Protein AF-A0A966TXI5-F1 (afdb_monomer_lite)

Foldseek 3Di:
DQQDVPPGGHPVPVVVVVVVVVVVVVVVVVVCLVVCVDPVSPDPPPPDDPVCVVVVVVLVVLVVVLVVVCQAQNNLVSQLVSQLCCCVVVVVDDPVVSVVCSVVVSVVVCCCCCVVVVHDGRRHDPVSVVVVVVVSVCCVVPVD

Radius of gyration: 23.18 Å; chains: 1; bounding box: 48×52×55 Å

Secondary structure (DSSP, 8-state):
--EETTTEE-TTHHHHHHHHHHHHHHHHHHHHHHTT-SGGGG--S-SS-GGGHHHHHHHHHHHHHHHHHHHHH-HHHHHHHHHHHIIIIIS---HHHHHHHHHHHHHHHHIIIIIIS--PPP--SHHHHHHHHHHHHHHHHHT-

pLDDT: mean 87.66, std 8.11, range [60.41, 97.19]

Structure (mmCIF, N/CA/C/O backbone):
data_AF-A0A966TXI5-F1
#
_entry.id   AF-A0A966TXI5-F1
#
loop_
_atom_site.group_PDB
_atom_site.id
_atom_site.type_symbol
_atom_site.label_atom_id
_atom_site.label_alt_id
_atom_site.label_comp_id
_atom_site.label_asym_id
_atom_site.label_entity_id
_atom_site.label_seq_id
_atom_site.pdbx_PDB_ins_code
_atom_site.Cartn_x
_atom_site.Cartn_y
_atom_site.Cartn_z
_atom_site.occupancy
_atom_site.B_iso_or_equiv
_atom_site.auth_seq_id
_atom_site.auth_comp_id
_atom_site.auth_asym_id
_atom_site.auth_atom_id
_atom_site.pdbx_PDB_model_num
ATOM 1 N N . MET A 1 1 ? 20.709 -33.474 4.002 1.00 60.41 1 MET A N 1
ATOM 2 C CA . MET A 1 1 ? 19.840 -32.385 3.511 1.00 60.41 1 MET A CA 1
ATOM 3 C C . MET A 1 1 ? 20.704 -31.184 3.169 1.00 60.41 1 MET A C 1
ATOM 5 O O . MET A 1 1 ? 21.292 -30.610 4.072 1.00 60.41 1 MET A O 1
ATOM 9 N N . GLY A 1 2 ? 20.865 -30.879 1.879 1.00 66.38 2 GLY A N 1
ATOM 10 C CA . GLY A 1 2 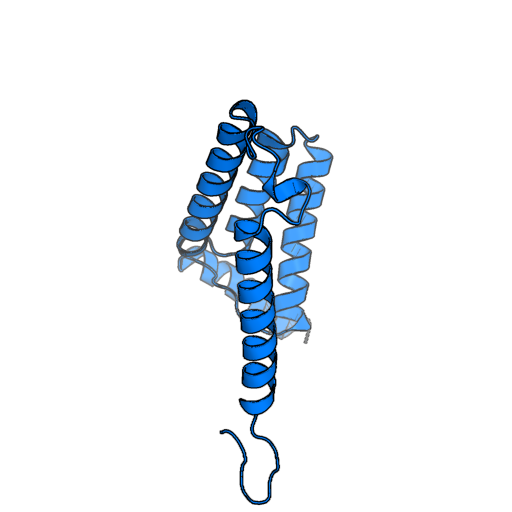? 21.540 -29.666 1.403 1.00 66.38 2 GLY A CA 1
ATOM 11 C C . GLY A 1 2 ? 23.072 -29.655 1.404 1.00 66.38 2 GLY A C 1
ATOM 12 O O . GLY A 1 2 ? 23.628 -28.646 1.013 1.00 66.38 2 GLY A O 1
ATOM 13 N N . TRP A 1 3 ? 23.783 -30.716 1.789 1.00 71.50 3 TRP A N 1
ATOM 14 C CA . TRP A 1 3 ? 25.251 -30.736 1.686 1.00 71.50 3 TRP A CA 1
ATOM 15 C C . TRP A 1 3 ? 25.691 -31.074 0.259 1.00 71.50 3 TRP A C 1
ATOM 17 O O . TRP A 1 3 ? 25.302 -32.121 -0.260 1.00 71.50 3 TRP A O 1
ATOM 27 N N . VAL A 1 4 ? 26.490 -30.207 -0.369 1.00 77.81 4 VAL A N 1
ATOM 28 C CA . VAL A 1 4 ? 27.038 -30.447 -1.710 1.00 77.81 4 VAL A CA 1
ATOM 29 C C . VAL A 1 4 ? 28.479 -30.946 -1.563 1.00 77.81 4 VAL A C 1
ATOM 31 O O . VAL A 1 4 ? 29.324 -30.203 -1.048 1.00 77.81 4 VAL A O 1
ATOM 34 N N . PRO A 1 5 ? 28.795 -32.181 -2.004 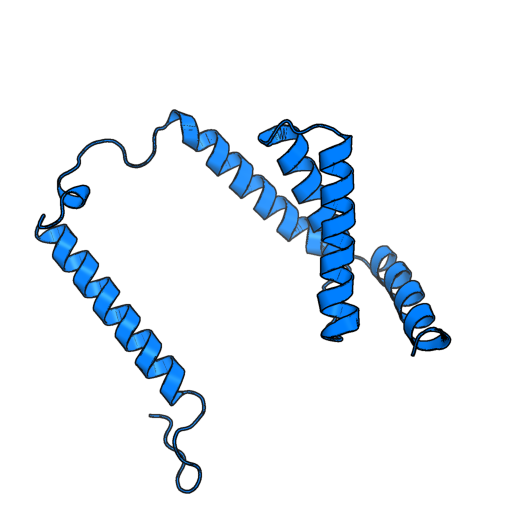1.00 75.81 5 PRO A N 1
ATOM 35 C CA . PRO A 1 5 ? 30.157 -32.704 -1.952 1.00 75.81 5 PRO A CA 1
ATOM 36 C C . PRO A 1 5 ? 31.139 -31.737 -2.631 1.00 75.81 5 PRO A C 1
ATOM 38 O O . PRO A 1 5 ? 30.926 -31.328 -3.769 1.00 75.81 5 PRO A O 1
ATOM 41 N N . GLY A 1 6 ? 32.181 -31.318 -1.910 1.00 78.56 6 GLY A N 1
ATOM 42 C CA . GLY A 1 6 ? 33.217 -30.408 -2.419 1.00 78.56 6 GLY A CA 1
ATOM 43 C C . GLY A 1 6 ? 32.869 -28.910 -2.459 1.00 78.56 6 GLY A C 1
ATOM 44 O O . GLY A 1 6 ? 33.760 -28.118 -2.742 1.00 78.56 6 GLY A O 1
ATOM 45 N N . ARG A 1 7 ? 31.629 -28.490 -2.152 1.00 74.50 7 ARG A N 1
ATOM 46 C CA . ARG A 1 7 ? 31.234 -27.060 -2.073 1.00 74.50 7 ARG A CA 1
ATOM 47 C C . ARG A 1 7 ? 30.703 -26.611 -0.705 1.00 74.50 7 ARG A C 1
ATOM 49 O O . ARG A 1 7 ? 30.485 -25.419 -0.514 1.00 74.50 7 ARG A O 1
ATOM 56 N N . GLY A 1 8 ? 30.515 -27.531 0.242 1.00 75.38 8 GLY A N 1
ATOM 57 C CA . GLY A 1 8 ? 30.018 -27.217 1.586 1.00 75.38 8 GLY A CA 1
ATOM 58 C C . GLY A 1 8 ? 28.483 -27.166 1.672 1.00 75.38 8 GLY A C 1
ATOM 59 O O . GLY A 1 8 ? 27.800 -27.795 0.853 1.00 75.38 8 GLY A O 1
ATOM 60 N N . PRO A 1 9 ? 27.910 -26.481 2.680 1.00 77.81 9 PRO A N 1
ATOM 61 C CA . PRO A 1 9 ? 26.466 -26.417 2.868 1.00 77.81 9 PRO A CA 1
ATOM 62 C C . PRO A 1 9 ? 25.818 -25.650 1.711 1.00 77.81 9 PRO A C 1
ATOM 64 O O . PRO A 1 9 ? 26.118 -24.489 1.453 1.00 77.81 9 PRO A O 1
ATOM 67 N N . GLY A 1 10 ? 24.913 -26.311 1.004 1.00 78.81 10 GLY A N 1
ATOM 68 C CA . GLY A 1 10 ? 24.074 -25.712 -0.021 1.00 78.81 10 GLY A CA 1
ATOM 69 C C . GLY A 1 10 ? 23.138 -24.660 0.570 1.00 78.81 10 GLY A C 1
ATOM 70 O O . GLY A 1 10 ? 22.819 -24.676 1.761 1.00 78.81 10 GLY A O 1
ATOM 71 N N . SER A 1 11 ? 22.660 -23.760 -0.288 1.00 77.75 11 SER A N 1
ATOM 72 C CA . SER A 1 11 ? 21.853 -22.590 0.089 1.00 77.75 11 SER A CA 1
ATOM 73 C C . SER A 1 11 ? 20.614 -22.912 0.936 1.00 77.75 11 SER A C 1
ATOM 75 O O . SER A 1 11 ? 20.167 -22.063 1.699 1.00 77.75 11 SER A O 1
ATOM 77 N N . GLY A 1 12 ? 20.077 -24.135 0.850 1.00 81.31 12 GLY A N 1
ATOM 78 C CA . GLY A 1 12 ? 18.909 -24.585 1.617 1.00 81.31 12 GLY A CA 1
ATOM 79 C C . GLY A 1 12 ? 19.190 -25.067 3.047 1.00 81.31 12 GLY A C 1
ATOM 80 O O . GLY A 1 12 ? 18.247 -25.210 3.820 1.00 81.31 12 GLY A O 1
ATOM 81 N N . VAL A 1 13 ? 20.451 -25.301 3.433 1.00 87.31 13 VAL A N 1
ATOM 82 C CA . VAL A 1 13 ? 20.788 -25.793 4.785 1.00 87.31 13 VAL A CA 1
ATOM 83 C C . VAL A 1 13 ? 20.452 -24.743 5.842 1.00 87.31 13 VAL A C 1
ATOM 85 O O . VAL A 1 13 ? 19.821 -25.054 6.849 1.00 87.31 13 VAL A O 1
ATOM 88 N N . TRP A 1 14 ? 20.838 -23.491 5.601 1.00 83.19 14 TRP A N 1
ATOM 89 C CA . TRP A 1 14 ? 20.652 -22.410 6.566 1.00 83.19 14 TRP A CA 1
ATOM 90 C C . TRP A 1 14 ? 19.169 -22.055 6.799 1.00 83.19 14 TRP A C 1
ATOM 92 O O . TRP A 1 14 ? 18.738 -22.062 7.954 1.00 83.19 14 TRP A O 1
ATOM 102 N N . PRO A 1 15 ? 18.335 -21.859 5.754 1.00 89.12 15 PRO A N 1
ATOM 103 C CA . PRO A 1 15 ? 16.898 -21.636 5.931 1.00 89.12 15 PRO A CA 1
ATOM 104 C C . PRO A 1 15 ? 16.173 -22.805 6.610 1.00 89.12 15 PRO A C 1
ATOM 106 O O . PRO A 1 15 ? 15.249 -22.584 7.392 1.00 89.12 15 PRO A O 1
ATOM 109 N N . PHE A 1 16 ? 16.589 -24.049 6.349 1.00 88.69 16 PHE A N 1
ATOM 110 C CA . PHE A 1 16 ? 15.987 -25.228 6.973 1.00 88.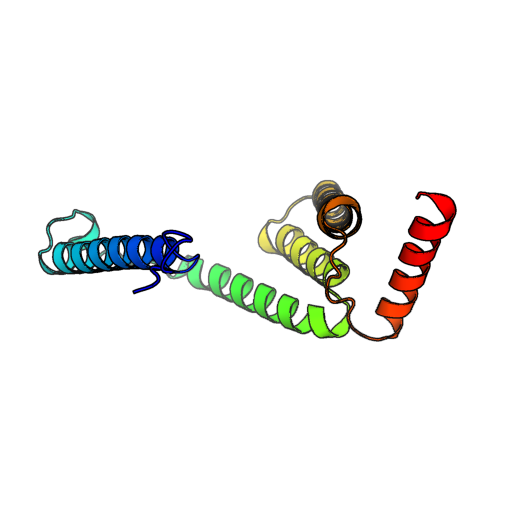69 16 PHE A CA 1
ATOM 111 C C . PHE A 1 16 ? 16.181 -25.240 8.494 1.00 88.69 16 PHE A C 1
ATOM 113 O O . PHE A 1 16 ? 15.214 -25.367 9.238 1.00 88.69 16 PHE A O 1
ATOM 120 N N . TRP A 1 17 ? 17.411 -25.059 8.979 1.00 90.44 17 TRP A N 1
ATOM 121 C CA . TRP A 1 17 ? 17.664 -25.072 10.424 1.00 90.44 17 TRP A CA 1
ATOM 122 C C . TRP A 1 17 ? 17.045 -23.868 11.138 1.00 90.44 17 TRP A C 1
ATOM 124 O O . TRP A 1 17 ? 16.533 -24.017 12.247 1.00 90.44 17 TRP A O 1
ATOM 134 N N . LEU A 1 18 ? 17.026 -22.699 10.489 1.00 91.94 18 LEU A N 1
ATOM 135 C CA . LEU A 1 18 ? 16.343 -21.516 11.017 1.00 91.94 18 LEU A CA 1
ATOM 136 C C . LEU A 1 18 ? 14.834 -21.744 11.148 1.00 91.94 18 LEU A C 1
ATOM 138 O O . LEU A 1 18 ? 14.273 -21.536 12.224 1.00 91.94 18 LEU A O 1
ATOM 142 N N . SER A 1 19 ? 14.179 -22.215 10.084 1.00 93.56 19 SER A N 1
ATOM 143 C CA . SER A 1 19 ? 12.741 -22.517 10.122 1.00 93.56 19 SER A CA 1
ATOM 144 C C . SER A 1 19 ? 12.407 -23.617 11.130 1.00 93.56 19 SER A C 1
ATOM 146 O O . SER A 1 19 ? 11.406 -23.503 11.834 1.00 93.56 19 SER A O 1
ATOM 148 N N . LEU A 1 20 ? 13.264 -24.630 11.284 1.00 95.25 20 LEU A N 1
ATOM 149 C CA . LEU A 1 20 ? 13.102 -25.657 12.310 1.00 95.25 20 LEU A CA 1
ATOM 150 C C . LEU A 1 20 ? 13.182 -25.070 13.729 1.00 95.25 20 LEU A C 1
ATOM 152 O O . LEU A 1 20 ? 12.344 -25.387 14.571 1.00 95.25 20 LEU A O 1
ATOM 156 N N . GLY A 1 21 ? 14.143 -24.180 13.995 1.00 95.38 21 GLY A N 1
ATOM 157 C CA . GLY A 1 21 ? 14.248 -23.476 15.277 1.00 95.38 21 GLY A CA 1
ATOM 158 C C . GLY A 1 21 ? 13.016 -22.614 15.579 1.00 95.38 21 GLY A C 1
ATOM 159 O O . GLY A 1 21 ? 12.482 -22.643 16.691 1.00 95.38 21 GLY A O 1
ATOM 160 N N . MET A 1 22 ? 12.505 -21.900 14.574 1.00 96.19 22 MET A N 1
ATOM 161 C CA . MET A 1 22 ? 11.255 -21.145 14.698 1.00 96.19 22 MET A CA 1
ATOM 162 C C . MET A 1 22 ? 10.062 -22.071 14.970 1.00 96.19 22 MET A C 1
ATOM 164 O O . MET A 1 22 ? 9.293 -21.817 15.890 1.00 96.19 22 MET A O 1
ATOM 168 N N . ALA A 1 23 ? 9.945 -23.192 14.254 1.00 96.19 23 ALA A N 1
ATOM 169 C CA . ALA A 1 23 ? 8.869 -24.158 14.464 1.00 96.19 23 ALA A CA 1
ATOM 170 C C . ALA A 1 23 ? 8.883 -24.731 15.890 1.00 96.19 23 ALA A C 1
ATOM 172 O O . ALA A 1 23 ? 7.842 -24.793 16.546 1.00 96.19 23 ALA A O 1
ATOM 173 N N . LEU A 1 24 ? 10.063 -25.087 16.409 1.00 97.19 24 LEU A N 1
ATOM 174 C CA . LEU A 1 24 ? 10.212 -25.586 17.777 1.00 97.19 24 LEU A CA 1
ATOM 175 C C . LEU A 1 24 ? 9.808 -24.540 18.824 1.00 97.19 24 LEU A C 1
ATOM 177 O O . LEU A 1 24 ? 9.098 -24.866 19.776 1.00 97.19 24 LEU A O 1
ATOM 181 N N . THR A 1 25 ? 10.206 -23.278 18.649 1.00 94.25 25 THR A N 1
ATOM 182 C CA . THR A 1 25 ? 9.829 -22.199 19.582 1.00 94.25 25 THR A CA 1
ATOM 183 C C . THR A 1 25 ? 8.337 -21.858 19.509 1.00 94.25 25 THR A C 1
ATOM 185 O O . THR A 1 25 ? 7.715 -21.600 20.545 1.00 94.25 25 THR A O 1
ATOM 188 N N . SER A 1 26 ? 7.718 -21.937 18.327 1.00 93.31 26 SER A N 1
ATOM 189 C CA . SER A 1 26 ? 6.264 -21.818 18.171 1.00 93.31 26 SER A CA 1
ATOM 190 C C . SER A 1 26 ? 5.519 -22.946 18.888 1.00 93.31 26 SER A C 1
ATOM 192 O O . SER A 1 26 ? 4.615 -22.669 19.677 1.00 93.31 26 SER A O 1
ATOM 194 N N . VAL A 1 27 ? 5.930 -24.207 18.700 1.00 95.50 27 VAL A N 1
ATOM 195 C CA . VAL A 1 27 ? 5.342 -25.359 19.411 1.00 95.50 27 VAL A CA 1
ATOM 196 C C . VAL A 1 27 ? 5.491 -25.193 20.922 1.00 95.50 27 VAL A C 1
ATOM 198 O O . VAL A 1 27 ? 4.529 -25.384 21.665 1.00 95.50 27 VAL A O 1
ATOM 201 N N . TRP A 1 28 ? 6.666 -24.768 21.389 1.00 93.50 28 TRP A N 1
ATOM 202 C CA . TRP A 1 28 ? 6.897 -24.509 22.808 1.00 93.50 28 TRP A CA 1
ATOM 203 C C . TRP A 1 28 ? 5.960 -23.434 23.370 1.00 93.50 28 TRP A C 1
ATOM 205 O O . TRP A 1 28 ? 5.420 -23.590 24.466 1.00 93.50 28 TRP A O 1
ATOM 215 N N . THR A 1 29 ? 5.707 -22.370 22.607 1.00 90.25 29 THR A N 1
ATOM 216 C CA . THR A 1 29 ? 4.774 -21.301 22.988 1.00 90.25 29 THR A CA 1
ATOM 217 C C . THR A 1 29 ? 3.342 -21.824 23.122 1.00 90.25 29 THR A C 1
ATOM 219 O O . THR A 1 29 ? 2.667 -21.515 24.105 1.00 90.25 29 THR A O 1
ATOM 222 N N . VAL A 1 30 ? 2.902 -22.685 22.201 1.00 90.00 30 VAL A N 1
ATOM 223 C CA . VAL A 1 30 ? 1.582 -23.337 22.264 1.00 90.00 30 VAL A CA 1
ATOM 224 C C . VAL A 1 30 ? 1.470 -24.242 23.493 1.00 90.00 30 VAL A C 1
ATOM 226 O O . VAL A 1 30 ? 0.495 -24.160 24.239 1.00 90.00 30 VAL A O 1
ATOM 229 N N . VAL A 1 31 ? 2.491 -25.058 23.775 1.00 91.19 31 VAL A N 1
ATOM 230 C CA . VAL A 1 31 ? 2.533 -25.893 24.989 1.00 91.19 31 VAL A CA 1
ATOM 231 C C . VAL A 1 31 ? 2.462 -25.024 26.250 1.00 91.19 31 VAL A C 1
ATOM 233 O O . VAL A 1 31 ? 1.746 -25.347 27.198 1.00 91.19 31 VAL A O 1
ATOM 236 N N . ARG A 1 32 ? 3.174 -23.893 26.264 1.00 88.69 32 ARG A N 1
ATOM 237 C CA . ARG A 1 32 ? 3.193 -22.940 27.380 1.00 88.69 32 ARG A CA 1
ATOM 238 C C . ARG A 1 32 ? 1.813 -22.321 27.646 1.00 88.69 32 ARG A C 1
ATOM 240 O O . ARG A 1 32 ? 1.456 -22.138 28.818 1.00 88.69 32 ARG A O 1
ATOM 247 N N . TRP A 1 33 ? 1.059 -22.052 26.577 1.00 86.38 33 TRP A N 1
ATOM 248 C CA . TRP A 1 33 ? -0.327 -21.580 26.605 1.00 86.38 33 TRP A CA 1
ATOM 249 C C . TRP A 1 33 ? -1.280 -22.647 27.161 1.00 86.38 33 TRP A C 1
ATOM 251 O O . TRP A 1 33 ? -1.954 -22.405 28.156 1.00 86.38 33 TRP A O 1
ATOM 261 N N . PHE A 1 34 ? -1.250 -23.884 26.654 1.00 86.81 34 PHE A N 1
ATOM 262 C CA . PHE A 1 34 ? -2.084 -24.961 27.218 1.00 86.81 34 PHE A CA 1
ATOM 263 C C . PHE A 1 34 ? -1.807 -25.220 28.705 1.00 86.81 34 PHE A C 1
ATOM 265 O O . PHE A 1 34 ? -2.718 -25.528 29.472 1.00 86.81 34 PHE A O 1
ATOM 272 N N . ARG A 1 35 ? -0.555 -25.048 29.145 1.00 88.00 35 ARG A N 1
ATOM 273 C CA . ARG A 1 35 ? -0.161 -25.201 30.554 1.00 88.00 35 ARG A CA 1
ATOM 274 C C . ARG A 1 35 ? -0.507 -23.991 31.435 1.00 88.00 35 ARG A C 1
ATOM 276 O O . ARG A 1 35 ? -0.162 -24.009 32.615 1.00 88.00 35 ARG A O 1
ATOM 283 N N . LYS A 1 36 ? -1.139 -22.936 30.899 1.00 80.75 36 LYS A N 1
ATOM 284 C CA . LYS A 1 36 ? -1.501 -21.695 31.616 1.00 80.75 36 LYS A CA 1
ATOM 285 C C . LYS A 1 36 ? -0.350 -21.114 32.447 1.00 80.75 36 LYS A C 1
ATOM 287 O O . LYS A 1 36 ? -0.544 -20.649 33.571 1.00 80.75 36 LYS A O 1
ATOM 292 N N . THR A 1 37 ? 0.877 -21.184 31.930 1.00 76.81 37 THR A N 1
ATOM 293 C CA . THR A 1 37 ? 2.081 -20.760 32.679 1.00 76.81 37 THR A CA 1
ATOM 294 C C . THR A 1 37 ? 2.422 -19.279 32.495 1.00 76.81 37 THR A C 1
ATOM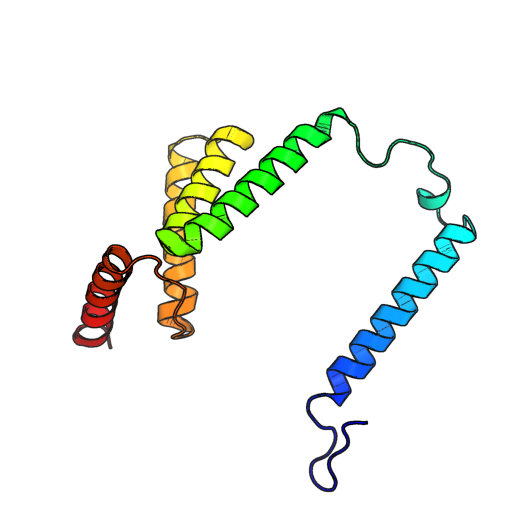 296 O O . THR A 1 37 ? 3.224 -18.745 33.255 1.00 76.81 37 THR A O 1
ATOM 299 N N . THR A 1 38 ? 1.820 -18.609 31.512 1.00 76.31 38 THR A N 1
ATOM 300 C CA . THR A 1 38 ? 2.000 -17.171 31.241 1.00 76.31 38 THR A CA 1
ATOM 301 C C . THR A 1 38 ? 0.778 -16.387 31.727 1.00 76.31 38 THR A C 1
ATOM 303 O O . THR A 1 38 ? -0.336 -16.902 31.635 1.00 76.31 38 THR A O 1
ATOM 306 N N . SER A 1 39 ? 0.967 -15.149 32.202 1.00 72.75 39 SER A N 1
ATOM 307 C CA . SER A 1 39 ? -0.118 -14.222 32.582 1.00 72.75 39 SER A CA 1
ATOM 308 C C . SER A 1 39 ? -1.154 -14.063 31.467 1.00 72.75 39 SER A C 1
ATOM 310 O O . SER A 1 39 ? -2.341 -14.249 31.712 1.00 72.75 39 SER A O 1
ATOM 312 N N . GLU A 1 40 ? -0.690 -13.866 30.230 1.00 74.25 40 GLU A N 1
ATOM 313 C CA . GLU A 1 40 ? -1.537 -13.723 29.034 1.00 74.25 40 GLU A CA 1
ATOM 314 C C . GLU A 1 40 ? -2.415 -14.949 28.762 1.00 74.25 40 GLU A C 1
ATOM 316 O O . GLU A 1 40 ? -3.509 -14.840 28.230 1.00 74.25 40 GLU A O 1
ATOM 321 N N . SER A 1 41 ? -1.964 -16.140 29.162 1.00 65.31 41 SER A N 1
ATOM 322 C CA . SER A 1 41 ? -2.715 -17.385 28.971 1.00 65.31 41 SER A CA 1
ATOM 323 C C . SER A 1 41 ? -3.832 -17.587 30.002 1.00 65.31 41 SER A C 1
ATOM 325 O O . SER A 1 41 ? -4.646 -18.497 29.845 1.00 65.31 41 SER A O 1
ATOM 327 N N . ARG A 1 42 ? -3.832 -16.800 31.082 1.00 75.62 42 ARG A N 1
ATOM 328 C CA . ARG A 1 42 ? -4.861 -16.808 32.132 1.00 75.62 42 ARG A CA 1
ATOM 329 C C . ARG A 1 42 ? -5.825 -15.635 31.999 1.00 75.62 42 ARG A C 1
ATOM 331 O O . ARG A 1 42 ? -6.760 -15.546 32.785 1.00 75.62 42 ARG A O 1
ATOM 338 N N . ASN A 1 43 ? -5.558 -14.731 31.064 1.00 76.50 43 ASN A N 1
ATOM 339 C CA . ASN A 1 43 ? -6.371 -13.557 30.864 1.00 76.50 43 ASN A CA 1
ATOM 340 C C . ASN A 1 43 ? -7.596 -13.916 30.011 1.00 76.50 43 ASN A C 1
ATOM 342 O O . ASN A 1 43 ? -7.452 -14.402 28.891 1.00 76.50 43 ASN A O 1
ATOM 346 N N . GLU A 1 44 ? -8.790 -13.700 30.560 1.00 74.25 44 GLU A N 1
ATOM 347 C CA . GLU A 1 44 ? -10.071 -13.929 29.877 1.00 74.25 44 GLU A CA 1
ATOM 348 C C . GLU A 1 44 ? -10.677 -12.630 29.327 1.00 74.25 44 GLU A C 1
ATOM 350 O O . GLU A 1 44 ? -11.767 -12.649 28.756 1.00 74.25 44 GLU A O 1
ATOM 355 N N . THR A 1 45 ? -9.986 -11.489 29.466 1.00 77.25 45 THR A N 1
ATOM 356 C CA . THR A 1 45 ? -10.432 -10.256 28.813 1.00 77.25 45 THR A CA 1
ATOM 357 C C . THR A 1 45 ? -10.419 -10.437 27.295 1.00 77.25 45 THR A C 1
ATOM 359 O O . THR A 1 45 ? -9.468 -11.034 26.774 1.00 77.25 45 THR A O 1
ATOM 362 N N . PRO A 1 46 ? -11.411 -9.897 26.566 1.00 72.12 46 PRO A N 1
ATOM 363 C CA . PRO A 1 46 ? -11.403 -9.906 25.109 1.00 72.12 46 PRO A CA 1
ATOM 364 C C . PRO A 1 46 ? -10.066 -9.384 24.569 1.00 72.12 46 PRO A C 1
ATOM 366 O O . PRO A 1 46 ? -9.666 -8.263 24.870 1.00 72.12 46 PRO A O 1
ATOM 369 N N . TYR A 1 47 ? -9.358 -10.213 23.794 1.00 70.56 47 TYR A N 1
ATOM 370 C CA . TYR A 1 47 ? -8.065 -9.838 23.206 1.00 70.56 47 TYR A CA 1
ATOM 371 C C . TYR A 1 47 ? -8.206 -8.670 22.223 1.00 70.56 47 TYR A C 1
ATOM 373 O O . TYR A 1 47 ? -7.326 -7.820 22.121 1.00 70.56 47 TYR A O 1
ATOM 381 N N . ILE A 1 48 ? -9.330 -8.633 21.506 1.00 69.62 48 ILE A N 1
ATOM 382 C CA . ILE A 1 48 ? -9.700 -7.531 20.627 1.00 69.62 48 ILE A CA 1
ATOM 383 C C . ILE A 1 48 ? -10.914 -6.859 21.244 1.00 69.62 48 ILE A C 1
ATOM 385 O O . ILE A 1 48 ? -11.966 -7.487 21.379 1.00 69.62 48 ILE A O 1
ATOM 389 N N . ASP A 1 49 ? -10.752 -5.588 21.593 1.00 78.06 49 ASP A N 1
ATOM 390 C CA . ASP A 1 49 ? -11.874 -4.734 21.948 1.00 78.06 49 ASP A CA 1
ATOM 391 C C . ASP A 1 49 ? -12.786 -4.601 20.711 1.00 78.06 49 ASP A C 1
ATOM 393 O O . ASP A 1 49 ? -12.302 -4.187 19.645 1.00 78.06 49 ASP A O 1
ATOM 397 N N . PRO A 1 50 ? -14.068 -5.010 20.778 1.00 75.25 50 PRO A N 1
ATOM 398 C CA . PRO A 1 50 ? -14.973 -4.962 19.631 1.00 75.25 50 PRO A CA 1
ATOM 399 C C . PRO A 1 50 ? -15.086 -3.565 19.006 1.00 75.25 50 PRO A C 1
ATOM 401 O O . PRO A 1 50 ? -15.319 -3.464 17.799 1.00 75.25 50 PRO A O 1
ATOM 404 N N . ASP A 1 51 ? -14.812 -2.507 19.771 1.00 80.50 51 ASP A N 1
ATOM 405 C CA . ASP A 1 51 ? -14.796 -1.120 19.298 1.00 80.50 51 ASP A CA 1
ATOM 406 C C . ASP A 1 51 ? -13.707 -0.846 18.238 1.00 80.50 51 ASP A C 1
ATOM 408 O O . ASP A 1 51 ? -13.811 0.098 17.449 1.00 80.50 51 ASP A O 1
ATOM 412 N N . HIS A 1 52 ? -12.670 -1.687 18.156 1.00 81.12 52 HIS A N 1
ATOM 413 C CA . HIS A 1 52 ? -11.566 -1.551 17.198 1.00 81.12 52 HIS A CA 1
ATOM 414 C C . HIS A 1 52 ? -11.683 -2.461 15.966 1.00 81.12 52 HIS A C 1
ATOM 416 O O . HIS A 1 52 ? -10.958 -2.261 14.986 1.00 81.12 52 HIS A O 1
ATOM 422 N N . LEU A 1 53 ? -12.616 -3.419 15.956 1.00 86.06 53 LEU A N 1
ATOM 423 C CA . LEU A 1 53 ? -12.864 -4.287 14.796 1.00 86.06 53 LEU A CA 1
ATOM 424 C C . LEU A 1 53 ? -13.184 -3.519 13.499 1.00 86.06 53 LEU A C 1
ATOM 426 O O . LEU A 1 53 ? -12.666 -3.914 12.450 1.00 86.06 53 LEU A O 1
ATOM 430 N N . PRO A 1 54 ? -13.956 -2.410 13.517 1.00 88.56 54 PRO A N 1
ATOM 431 C CA . PRO A 1 54 ? -14.223 -1.640 12.305 1.00 88.56 54 PRO A CA 1
ATOM 432 C C . PRO A 1 54 ? -12.949 -1.059 11.688 1.00 88.56 54 PRO A C 1
ATOM 434 O O . PRO A 1 54 ? -12.799 -1.063 10.469 1.00 88.56 54 PRO A O 1
ATOM 437 N N . LEU A 1 55 ? -12.004 -0.604 12.519 1.00 89.75 55 LEU A N 1
ATOM 438 C CA . LEU A 1 55 ? -10.732 -0.059 12.047 1.00 89.75 55 LEU A CA 1
ATOM 439 C C . LEU A 1 55 ? -9.911 -1.138 11.332 1.00 89.75 55 LEU A C 1
ATOM 441 O O . LEU A 1 55 ? -9.397 -0.902 10.241 1.00 89.75 55 LEU A O 1
ATOM 445 N N . VAL A 1 56 ? -9.843 -2.337 11.915 1.00 90.12 56 VAL A N 1
ATOM 446 C CA . VAL A 1 56 ? -9.153 -3.486 11.311 1.00 90.12 56 VAL A CA 1
ATOM 447 C C . VAL A 1 56 ? -9.799 -3.871 9.979 1.00 90.12 56 VAL A C 1
ATOM 449 O O . VAL A 1 56 ? -9.093 -4.068 8.990 1.00 90.12 56 VAL A O 1
ATOM 452 N N . ALA A 1 57 ? -11.133 -3.924 9.926 1.00 92.00 57 ALA A N 1
ATOM 453 C CA . ALA A 1 57 ? -11.869 -4.251 8.709 1.00 92.00 57 ALA A CA 1
ATOM 454 C C . ALA A 1 57 ? -11.630 -3.220 7.594 1.00 92.00 57 ALA A C 1
ATOM 456 O O . ALA A 1 57 ? -11.346 -3.600 6.458 1.00 92.00 57 ALA A O 1
ATOM 457 N N . VAL A 1 58 ? -11.677 -1.922 7.909 1.00 93.81 58 VAL A N 1
ATOM 458 C CA . VAL A 1 58 ? -11.407 -0.852 6.934 1.00 93.81 58 VAL A CA 1
ATOM 459 C C . VAL A 1 58 ? -9.974 -0.938 6.411 1.00 93.81 58 VAL A C 1
ATOM 461 O O . VAL A 1 58 ? -9.764 -0.829 5.203 1.00 93.81 58 VAL A O 1
ATOM 464 N N . SER A 1 59 ? -8.993 -1.185 7.279 1.00 93.31 59 SER A N 1
ATOM 465 C CA . SER A 1 59 ? -7.596 -1.361 6.868 1.00 93.31 59 SER A CA 1
ATOM 466 C C . SER A 1 59 ? -7.414 -2.571 5.951 1.00 93.31 59 SER A C 1
ATOM 468 O O . SER A 1 59 ? -6.742 -2.469 4.924 1.00 93.31 59 SER A O 1
ATOM 470 N N . PHE A 1 60 ? -8.051 -3.699 6.274 1.00 94.69 60 PHE A N 1
ATOM 471 C CA . PHE A 1 60 ? -8.018 -4.904 5.445 1.00 94.69 60 PHE A CA 1
ATOM 472 C C . PHE A 1 60 ? -8.639 -4.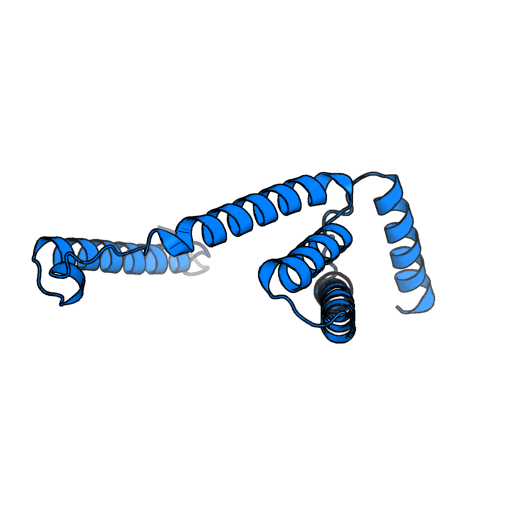669 4.062 1.00 94.69 60 PHE A C 1
ATOM 474 O O . PHE A 1 60 ? -8.047 -5.028 3.041 1.00 94.69 60 PHE A O 1
ATOM 481 N N . ILE A 1 61 ? -9.803 -4.017 4.014 1.00 96.06 61 ILE A N 1
ATOM 482 C CA . ILE A 1 61 ? -10.475 -3.667 2.759 1.00 96.06 61 ILE A CA 1
ATOM 483 C C . ILE A 1 61 ? -9.608 -2.698 1.952 1.00 96.06 61 ILE A C 1
ATOM 485 O O . ILE A 1 61 ? -9.396 -2.923 0.765 1.00 96.06 61 ILE A O 1
ATOM 489 N N . GLY A 1 62 ? -9.050 -1.662 2.585 1.00 95.62 62 GLY A N 1
ATOM 490 C CA . GLY A 1 62 ? -8.181 -0.687 1.925 1.00 95.62 62 GLY A CA 1
ATOM 491 C C . GLY A 1 62 ? -6.945 -1.329 1.294 1.00 95.62 62 GLY A C 1
ATOM 492 O O . GLY A 1 62 ? -6.621 -1.038 0.144 1.00 95.62 62 GLY A O 1
ATOM 493 N N . LEU A 1 63 ? -6.292 -2.251 2.008 1.00 95.56 63 LEU A N 1
ATOM 494 C CA . LEU A 1 63 ? -5.162 -3.019 1.479 1.00 95.56 63 LEU A CA 1
ATOM 495 C C . LEU A 1 63 ? -5.586 -3.939 0.330 1.00 95.56 63 LEU A C 1
ATOM 497 O O . LEU A 1 63 ? -4.900 -4.010 -0.686 1.00 95.56 63 LEU A O 1
ATOM 501 N N . THR A 1 64 ? -6.730 -4.611 0.456 1.00 96.94 64 THR A N 1
ATOM 502 C CA . THR A 1 64 ? -7.263 -5.479 -0.605 1.00 96.94 64 THR A CA 1
ATOM 503 C C . THR A 1 64 ? -7.542 -4.678 -1.876 1.00 96.94 64 THR A C 1
ATOM 505 O O . THR A 1 64 ? -7.128 -5.072 -2.965 1.00 96.94 64 THR A O 1
ATOM 508 N N . VAL A 1 65 ? -8.181 -3.513 -1.738 1.00 96.88 65 VAL A N 1
ATOM 509 C CA . VAL A 1 65 ? -8.434 -2.588 -2.848 1.00 96.88 65 VAL A CA 1
ATOM 510 C C . VAL A 1 65 ? -7.122 -2.123 -3.467 1.00 96.88 65 VAL A C 1
ATOM 512 O O . VAL A 1 65 ? -7.010 -2.148 -4.687 1.00 96.88 65 VAL A O 1
ATOM 515 N N . MET A 1 66 ? -6.117 -1.760 -2.661 1.00 95.88 66 MET A N 1
ATOM 516 C CA . MET A 1 66 ? -4.794 -1.379 -3.161 1.00 95.88 66 MET A CA 1
ATOM 517 C C . MET A 1 66 ? -4.180 -2.486 -4.021 1.00 95.88 66 MET A C 1
ATOM 519 O O . MET A 1 66 ? -3.729 -2.199 -5.124 1.00 95.88 66 MET A O 1
ATOM 523 N N . VAL A 1 67 ? -4.178 -3.737 -3.548 1.00 95.31 67 VAL A N 1
ATOM 524 C CA . VAL A 1 67 ? -3.610 -4.878 -4.289 1.00 95.31 67 VAL A CA 1
ATOM 525 C C . VAL A 1 67 ? -4.296 -5.054 -5.641 1.00 95.31 67 VAL A C 1
ATOM 527 O O . VAL A 1 67 ? -3.619 -5.231 -6.649 1.00 95.31 67 VAL A O 1
ATOM 530 N N . VAL A 1 68 ? -5.625 -4.947 -5.680 1.00 95.81 68 VAL A N 1
ATOM 531 C CA . VAL A 1 68 ? -6.385 -4.983 -6.935 1.00 95.81 68 VAL A CA 1
ATOM 532 C C . VAL A 1 68 ? -6.000 -3.804 -7.833 1.00 95.81 68 VAL A C 1
ATOM 534 O O . VAL A 1 68 ? -5.769 -3.987 -9.025 1.00 95.81 68 VAL A O 1
ATOM 537 N N . LEU A 1 69 ? -5.867 -2.603 -7.266 1.00 95.00 69 LEU A N 1
ATOM 538 C CA . LEU A 1 69 ? -5.504 -1.387 -7.994 1.00 95.00 69 LEU A CA 1
ATOM 539 C C . LEU A 1 69 ? -4.121 -1.478 -8.651 1.00 95.00 69 LEU A C 1
ATOM 541 O O . LEU A 1 69 ? -3.956 -0.968 -9.759 1.00 95.00 69 LEU A O 1
ATOM 545 N N . VAL A 1 70 ? -3.160 -2.172 -8.030 1.00 94.94 70 VAL A N 1
ATOM 546 C CA . VAL A 1 70 ? -1.810 -2.371 -8.592 1.00 94.94 70 VAL A CA 1
ATOM 547 C C . VAL A 1 70 ? -1.880 -2.992 -9.986 1.00 94.94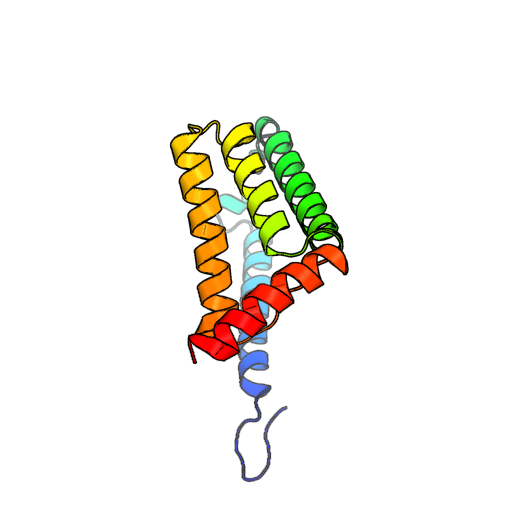 70 VAL A C 1
ATOM 549 O O . VAL A 1 70 ? -1.129 -2.581 -10.870 1.00 94.94 70 VAL A O 1
ATOM 552 N N . SER A 1 71 ? -2.809 -3.923 -10.214 1.00 91.19 71 SER A N 1
ATOM 553 C CA . SER A 1 71 ? -3.009 -4.550 -11.524 1.00 91.19 71 SER A CA 1
ATOM 554 C C . SER A 1 71 ? -3.529 -3.581 -12.591 1.00 91.19 71 SER A C 1
ATOM 556 O O . SER A 1 71 ? -3.306 -3.817 -13.774 1.00 91.19 71 SER A O 1
ATOM 558 N N . PHE A 1 72 ? -4.192 -2.488 -12.199 1.00 92.12 72 PHE A N 1
ATOM 559 C CA . PHE A 1 72 ? -4.797 -1.530 -13.127 1.00 92.12 72 PHE A CA 1
ATOM 560 C C . PHE A 1 72 ? -3.952 -0.272 -13.339 1.00 92.12 72 PHE A C 1
ATOM 562 O O . PHE A 1 72 ? -3.708 0.120 -14.474 1.00 92.12 72 PHE A O 1
ATOM 569 N N . VAL A 1 73 ? -3.505 0.375 -12.263 1.00 92.31 73 VAL A N 1
ATOM 570 C CA . VAL A 1 73 ? -2.828 1.688 -12.323 1.00 92.31 73 VAL A CA 1
ATOM 571 C C . VAL A 1 73 ? -1.345 1.621 -11.957 1.00 92.31 73 VAL A C 1
ATOM 573 O O . VAL A 1 73 ? -0.652 2.634 -11.963 1.00 92.31 73 VAL A O 1
ATOM 576 N N . GLY A 1 74 ? -0.851 0.432 -11.612 1.00 92.75 74 GLY A N 1
ATOM 577 C CA . GLY A 1 74 ? 0.531 0.223 -11.212 1.00 92.75 74 GLY A CA 1
ATOM 578 C C . GLY A 1 74 ? 0.793 0.527 -9.742 1.00 92.75 74 GLY A C 1
ATOM 579 O O . GLY A 1 74 ? -0.025 1.093 -9.010 1.00 92.75 74 GLY A O 1
ATOM 580 N N . THR A 1 75 ? 1.974 0.117 -9.293 1.00 93.00 75 THR A N 1
ATOM 581 C CA . THR A 1 75 ? 2.342 0.121 -7.872 1.00 93.00 75 THR A CA 1
ATOM 582 C C . THR A 1 75 ? 2.417 1.530 -7.290 1.00 93.00 75 THR A C 1
ATOM 584 O O . THR A 1 75 ? 1.883 1.779 -6.212 1.00 93.00 75 THR A O 1
ATOM 587 N N . TYR A 1 76 ? 3.019 2.474 -8.014 1.00 92.44 76 TYR A N 1
ATOM 588 C CA . TYR A 1 76 ? 3.258 3.835 -7.525 1.00 92.44 76 TYR A CA 1
ATOM 589 C C . TYR A 1 76 ? 1.968 4.609 -7.256 1.00 92.44 76 TYR A C 1
ATOM 591 O O . TYR A 1 76 ? 1.792 5.172 -6.176 1.00 92.44 76 TYR A O 1
ATOM 599 N N . ILE A 1 77 ? 1.041 4.591 -8.218 1.00 93.38 77 ILE A N 1
ATOM 600 C CA . ILE A 1 77 ? -0.252 5.271 -8.095 1.00 93.38 77 ILE A CA 1
ATOM 601 C C . ILE A 1 77 ? -1.095 4.589 -7.013 1.00 93.38 77 ILE A C 1
ATOM 603 O O . ILE A 1 77 ? -1.717 5.265 -6.196 1.00 93.38 77 ILE A O 1
ATOM 607 N N . SER A 1 78 ? -1.058 3.256 -6.942 1.00 95.81 78 SER A N 1
ATOM 608 C CA . SER A 1 78 ? -1.786 2.499 -5.917 1.00 95.81 78 SER A CA 1
ATOM 609 C C . SER A 1 78 ? -1.302 2.818 -4.503 1.00 95.81 78 SER A C 1
ATOM 611 O O . SER A 1 78 ? -2.126 3.047 -3.619 1.00 95.81 78 SER A O 1
ATOM 613 N N . ILE A 1 79 ? 0.018 2.903 -4.289 1.00 94.69 79 ILE A N 1
ATOM 614 C CA . ILE A 1 79 ? 0.603 3.338 -3.011 1.00 94.69 79 ILE A CA 1
ATOM 615 C C . ILE A 1 79 ? 0.162 4.765 -2.684 1.00 94.69 79 ILE A C 1
ATOM 617 O O . ILE A 1 79 ? -0.243 5.025 -1.553 1.00 94.69 79 ILE A O 1
ATOM 621 N N . ALA A 1 80 ? 0.208 5.680 -3.658 1.00 95.94 80 ALA A N 1
ATOM 622 C CA . ALA A 1 80 ? -0.176 7.072 -3.448 1.00 95.94 80 ALA A CA 1
ATOM 623 C C . ALA A 1 80 ? -1.635 7.204 -2.989 1.00 95.94 80 ALA A C 1
ATOM 625 O O . ALA A 1 80 ? -1.926 7.897 -2.012 1.00 95.94 80 ALA A O 1
ATOM 626 N N . LEU A 1 81 ? -2.543 6.501 -3.672 1.00 96.00 81 LEU A N 1
ATOM 627 C CA . LEU A 1 81 ? -3.970 6.498 -3.366 1.00 96.00 81 LEU A CA 1
ATOM 628 C C . LEU A 1 81 ? -4.257 5.843 -2.016 1.00 96.00 81 LEU A C 1
ATOM 630 O O . LEU A 1 81 ? -4.989 6.418 -1.212 1.00 96.00 81 LEU A O 1
ATOM 634 N N . PHE A 1 82 ? -3.656 4.682 -1.739 1.00 95.94 82 PHE A N 1
ATOM 635 C CA . PHE A 1 82 ? -3.829 3.988 -0.464 1.00 95.94 82 PHE A CA 1
ATOM 636 C C . PHE A 1 82 ? -3.323 4.831 0.708 1.00 95.94 82 PHE A C 1
ATOM 638 O O . PHE A 1 82 ? -4.053 5.043 1.675 1.00 95.94 82 PHE A O 1
ATOM 645 N N . LEU A 1 83 ? -2.101 5.361 0.613 1.00 95.75 83 LEU A N 1
ATOM 646 C CA . LEU A 1 83 ? -1.494 6.160 1.673 1.00 95.75 83 LEU A CA 1
ATOM 647 C C . LEU A 1 83 ? -2.255 7.473 1.889 1.00 95.75 83 LEU A C 1
ATOM 649 O O . LEU A 1 83 ? -2.531 7.839 3.031 1.00 95.75 83 LEU A O 1
ATOM 653 N N . GLY A 1 84 ? -2.655 8.145 0.805 1.00 96.38 84 GLY A N 1
ATOM 654 C CA . GLY A 1 84 ? -3.470 9.355 0.869 1.00 96.38 84 GLY A CA 1
ATOM 655 C C . GLY A 1 84 ? -4.823 9.105 1.532 1.00 96.38 84 GLY A C 1
ATOM 656 O O . GLY A 1 84 ? -5.196 9.826 2.457 1.00 96.38 84 GLY A O 1
ATOM 657 N N . PHE A 1 85 ? -5.528 8.046 1.124 1.00 95.38 85 PHE A N 1
ATOM 658 C CA . PHE A 1 85 ? -6.775 7.613 1.754 1.00 95.38 85 PHE A CA 1
ATOM 659 C C . PHE A 1 85 ? -6.577 7.320 3.245 1.00 95.38 85 PHE A C 1
ATOM 661 O O . PHE A 1 85 ? -7.299 7.861 4.084 1.00 95.38 85 PHE A O 1
ATOM 668 N N . TYR A 1 86 ? -5.571 6.515 3.588 1.00 93.56 86 TYR A N 1
ATOM 669 C CA . TYR A 1 86 ? -5.338 6.068 4.956 1.00 93.56 86 TYR A CA 1
ATOM 670 C C . TYR A 1 86 ? -4.992 7.239 5.881 1.00 93.56 86 TYR A C 1
ATOM 672 O O . TYR A 1 86 ? -5.613 7.427 6.928 1.00 93.56 86 TYR A O 1
ATOM 680 N N . MET A 1 87 ? -4.053 8.096 5.476 1.00 95.19 87 MET A N 1
ATOM 681 C CA . MET A 1 87 ? -3.665 9.265 6.267 1.00 95.19 87 MET A CA 1
ATOM 682 C C . MET A 1 87 ? -4.800 10.282 6.396 1.00 95.19 87 MET A C 1
ATOM 684 O O . MET A 1 87 ? -4.973 10.878 7.463 1.00 95.19 87 MET A O 1
ATOM 688 N N . ARG A 1 88 ? -5.584 10.488 5.330 1.00 94.00 88 ARG A N 1
ATOM 689 C CA . ARG A 1 88 ? -6.615 11.528 5.316 1.00 94.00 88 ARG A CA 1
ATOM 690 C C . ARG A 1 88 ? -7.894 11.113 6.027 1.00 94.00 88 ARG A C 1
ATOM 692 O O . ARG A 1 88 ? -8.441 11.925 6.776 1.00 94.00 88 ARG A O 1
ATOM 699 N N . VAL A 1 89 ? -8.386 9.907 5.753 1.00 91.62 89 VAL A N 1
ATOM 700 C CA . VAL A 1 89 ? -9.694 9.425 6.221 1.00 91.62 89 VAL A CA 1
ATOM 701 C C . VAL A 1 89 ? -9.573 8.814 7.610 1.00 91.62 89 VAL A C 1
ATOM 703 O O . VAL A 1 89 ? -10.349 9.159 8.499 1.00 91.62 89 VAL A O 1
ATOM 706 N N . ILE A 1 90 ? -8.571 7.957 7.816 1.00 91.19 90 ILE A N 1
ATOM 707 C CA . ILE A 1 90 ? -8.390 7.225 9.074 1.00 91.19 90 ILE A CA 1
ATOM 708 C C . ILE A 1 90 ? -7.517 8.035 10.034 1.00 91.19 90 ILE A C 1
ATOM 710 O O . ILE A 1 90 ? -7.918 8.289 11.167 1.00 91.19 90 ILE A O 1
ATOM 714 N N . GLY A 1 91 ? -6.357 8.505 9.565 1.00 90.12 91 GLY A N 1
ATOM 715 C CA . GLY A 1 91 ? -5.412 9.285 10.375 1.00 90.12 91 GLY A CA 1
ATOM 716 C C . GLY A 1 91 ? -5.827 10.740 10.629 1.00 90.12 91 GLY A C 1
ATOM 717 O O . GLY A 1 91 ? -5.279 11.382 11.520 1.00 90.12 91 GLY A O 1
ATOM 718 N N . LYS A 1 92 ? -6.793 11.274 9.864 1.00 92.75 92 LYS A N 1
ATOM 719 C CA . LYS A 1 92 ? -7.287 12.666 9.949 1.00 92.75 92 LYS A CA 1
ATOM 720 C C . LYS A 1 92 ? -6.169 13.726 9.920 1.00 92.75 92 LYS A C 1
ATOM 722 O O . LYS A 1 92 ? -6.321 14.808 10.488 1.00 92.75 92 LYS A O 1
ATOM 727 N N . HIS A 1 93 ? -5.061 13.438 9.238 1.00 94.38 93 HIS A N 1
ATOM 728 C CA . HIS A 1 93 ? -3.934 14.362 9.122 1.00 94.38 93 HIS A CA 1
ATOM 729 C C . HIS A 1 93 ? -4.258 15.574 8.233 1.00 94.38 93 HIS A C 1
ATOM 731 O O . HIS A 1 93 ? -5.192 15.558 7.424 1.00 94.38 93 HIS A O 1
ATOM 737 N N . SER A 1 94 ? -3.460 16.640 8.371 1.00 95.38 94 SER A N 1
ATOM 738 C CA . SER A 1 94 ? -3.576 17.829 7.525 1.00 95.38 94 SER A CA 1
ATOM 739 C C . SER A 1 94 ? -3.240 17.506 6.066 1.00 95.38 94 SER A C 1
ATOM 741 O O . SER A 1 94 ? -2.448 16.606 5.766 1.00 95.38 94 SER A O 1
ATOM 743 N N . TRP A 1 95 ? -3.832 18.262 5.140 1.00 94.06 95 TRP A N 1
ATOM 744 C CA . TRP A 1 95 ? -3.581 18.098 3.706 1.00 94.06 95 TRP A CA 1
ATOM 745 C C . TRP A 1 95 ? -2.108 18.305 3.343 1.00 94.06 95 TRP A C 1
ATOM 747 O O . TRP A 1 95 ? -1.572 17.535 2.557 1.00 94.06 95 TRP A O 1
ATOM 757 N N . GLY A 1 96 ? -1.438 19.283 3.963 1.00 94.88 96 GLY A N 1
ATOM 758 C CA . GLY A 1 96 ? -0.014 19.534 3.725 1.00 94.88 96 GLY A CA 1
ATOM 759 C C . GLY A 1 96 ? 0.861 18.337 4.096 1.00 94.88 96 GLY A C 1
ATOM 760 O O . GLY A 1 96 ? 1.669 17.897 3.282 1.00 94.88 96 GLY A O 1
ATOM 761 N N . LEU A 1 97 ? 0.648 17.763 5.287 1.00 94.75 97 LEU A N 1
ATOM 762 C CA . LEU A 1 97 ? 1.385 16.577 5.725 1.00 94.75 97 LEU A CA 1
ATOM 763 C C . LEU A 1 97 ? 1.077 15.374 4.828 1.00 94.75 97 LEU A C 1
ATOM 765 O O . LEU A 1 97 ? 1.992 14.700 4.375 1.00 94.75 97 LEU A O 1
ATOM 769 N N . THR A 1 98 ? -0.202 15.147 4.519 1.00 95.44 98 THR A N 1
ATOM 770 C CA . THR A 1 98 ? -0.635 14.021 3.679 1.00 95.44 98 THR A CA 1
ATOM 771 C C . THR A 1 98 ? 0.013 14.078 2.298 1.00 95.44 98 THR A C 1
ATOM 773 O O . THR A 1 98 ? 0.625 13.106 1.868 1.00 95.44 98 THR A O 1
ATOM 776 N N . THR A 1 99 ? -0.064 15.221 1.615 1.00 95.25 99 THR A N 1
ATOM 777 C CA . THR A 1 99 ? 0.509 15.380 0.274 1.00 95.25 99 THR A CA 1
ATOM 778 C C . THR A 1 99 ? 2.032 15.260 0.296 1.00 95.25 99 THR A C 1
ATOM 780 O O . THR A 1 99 ? 2.593 14.569 -0.552 1.00 95.25 99 THR A O 1
ATOM 783 N N . ALA A 1 100 ? 2.705 15.864 1.282 1.00 97.06 100 ALA A N 1
ATOM 784 C CA . ALA A 1 100 ? 4.157 15.760 1.421 1.00 97.06 100 ALA A CA 1
ATOM 785 C C . ALA A 1 100 ? 4.609 14.307 1.638 1.00 97.06 100 ALA A C 1
ATOM 787 O O . ALA A 1 100 ? 5.538 13.845 0.977 1.00 97.06 100 ALA A O 1
ATOM 788 N N . THR A 1 101 ? 3.927 13.566 2.516 1.00 96.19 101 THR A N 1
ATOM 789 C CA . THR A 1 101 ? 4.244 12.160 2.787 1.00 96.19 101 THR A CA 1
ATOM 790 C C . THR A 1 101 ? 3.933 11.267 1.588 1.00 96.19 101 THR A C 1
ATOM 792 O O . THR A 1 101 ? 4.752 10.420 1.248 1.00 96.19 101 THR A O 1
ATOM 795 N N . VAL A 1 102 ? 2.801 11.471 0.906 1.00 97.12 102 VAL A N 1
ATOM 796 C CA . VAL A 1 102 ? 2.432 10.701 -0.293 1.00 97.12 102 VAL A CA 1
ATOM 797 C C . VAL A 1 102 ? 3.458 10.888 -1.406 1.00 97.12 102 VAL A C 1
ATOM 799 O O . VAL A 1 102 ? 3.985 9.902 -1.919 1.00 97.12 102 VAL A O 1
ATOM 802 N N . ILE A 1 103 ? 3.788 12.136 -1.745 1.00 96.56 103 ILE A N 1
ATOM 803 C CA . ILE A 1 103 ? 4.776 12.434 -2.787 1.00 96.56 103 ILE A CA 1
ATOM 804 C C . ILE A 1 103 ? 6.148 11.890 -2.381 1.00 96.56 103 ILE A C 1
ATOM 806 O O . ILE A 1 103 ? 6.784 11.188 -3.165 1.00 96.56 103 ILE A O 1
ATOM 810 N N . GLY A 1 104 ? 6.583 12.155 -1.146 1.00 97.00 104 GLY A N 1
ATOM 811 C CA . GLY A 1 104 ? 7.868 11.680 -0.638 1.00 97.00 104 GLY A CA 1
ATOM 812 C C . GLY A 1 104 ? 7.993 10.158 -0.683 1.00 97.00 104 GLY A C 1
ATOM 813 O O . GLY A 1 104 ? 9.023 9.643 -1.109 1.00 97.00 104 GLY A O 1
ATOM 814 N N . MET A 1 105 ? 6.935 9.431 -0.313 1.00 95.62 105 MET A N 1
ATOM 815 C CA . MET A 1 105 ? 6.939 7.969 -0.325 1.00 95.62 105 MET A CA 1
ATOM 816 C C . MET A 1 105 ? 7.004 7.408 -1.747 1.00 95.62 105 MET A C 1
ATOM 818 O O . MET A 1 105 ? 7.786 6.497 -2.007 1.00 95.62 105 MET A O 1
ATOM 822 N N . VAL A 1 106 ? 6.227 7.960 -2.682 1.00 95.06 106 VAL A N 1
ATOM 823 C CA . VAL A 1 106 ? 6.251 7.519 -4.086 1.00 95.06 106 VAL A CA 1
ATOM 824 C C . VAL A 1 106 ? 7.631 7.746 -4.704 1.00 95.06 106 VAL A C 1
ATOM 826 O O . VAL A 1 106 ? 8.180 6.832 -5.317 1.00 95.06 106 VAL A O 1
ATOM 829 N N . LEU A 1 107 ? 8.219 8.927 -4.489 1.00 94.19 107 LEU A N 1
ATOM 830 C CA . LEU A 1 107 ? 9.563 9.249 -4.970 1.00 94.19 107 LEU A CA 1
ATOM 831 C C . LEU A 1 107 ? 10.630 8.346 -4.339 1.00 94.19 107 LEU A C 1
ATOM 833 O O . LEU A 1 107 ? 11.514 7.869 -5.045 1.00 94.19 107 LEU A O 1
ATOM 837 N N . MET A 1 108 ? 10.530 8.071 -3.035 1.00 94.50 108 MET A N 1
ATOM 838 C CA . MET A 1 108 ? 11.448 7.174 -2.330 1.00 94.50 108 MET A CA 1
ATOM 839 C C . MET A 1 108 ? 11.396 5.751 -2.896 1.00 94.50 108 MET A C 1
ATOM 841 O O . MET A 1 108 ? 12.438 5.155 -3.154 1.00 94.50 108 MET A O 1
ATOM 845 N N . VAL A 1 109 ? 10.195 5.203 -3.110 1.00 92.25 109 VAL A N 1
ATOM 846 C CA . VAL A 1 109 ? 10.024 3.855 -3.676 1.00 92.25 109 VAL A CA 1
ATOM 847 C C . VAL A 1 109 ? 10.574 3.801 -5.101 1.00 92.25 109 VAL A C 1
ATOM 849 O O . VAL A 1 109 ? 11.322 2.881 -5.422 1.00 92.25 109 VAL A O 1
ATOM 852 N N . TYR A 1 110 ? 10.267 4.798 -5.932 1.00 89.88 110 TYR A N 1
ATOM 853 C CA . TYR A 1 110 ? 10.806 4.899 -7.290 1.00 89.88 110 TYR A CA 1
ATOM 854 C C . TYR A 1 110 ? 12.339 4.937 -7.294 1.00 89.88 110 TYR A C 1
ATOM 856 O O . TYR A 1 110 ? 12.985 4.153 -7.988 1.00 89.88 110 TYR A O 1
ATOM 864 N N . PHE A 1 111 ? 12.931 5.794 -6.460 1.00 89.75 111 PHE A N 1
ATOM 865 C CA . PHE A 1 111 ? 14.379 5.890 -6.322 1.00 89.75 111 PHE A CA 1
ATOM 866 C C . PHE A 1 111 ? 14.992 4.558 -5.866 1.00 89.75 111 PHE A C 1
ATOM 868 O O . PHE A 1 111 ? 15.933 4.058 -6.474 1.00 89.75 111 PHE A O 1
ATOM 875 N N . LEU A 1 112 ? 14.440 3.921 -4.835 1.00 90.62 112 LEU A N 1
ATOM 876 C CA . LEU A 1 112 ? 14.996 2.675 -4.316 1.00 90.62 112 LEU A CA 1
ATOM 877 C C . LEU A 1 112 ? 14.934 1.535 -5.345 1.00 90.62 112 LEU A C 1
ATOM 879 O O . LEU A 1 112 ? 15.914 0.820 -5.538 1.00 90.62 112 LEU A O 1
ATOM 883 N N . PHE A 1 113 ? 13.791 1.334 -5.996 1.00 89.12 113 PHE A N 1
ATOM 884 C CA . PHE A 1 113 ? 13.607 0.164 -6.852 1.00 89.12 113 PHE A CA 1
ATOM 885 C C . PHE A 1 113 ? 14.160 0.350 -8.253 1.00 89.12 113 PHE A C 1
ATOM 887 O O . PHE A 1 113 ? 14.816 -0.553 -8.772 1.00 89.12 113 PHE A O 1
ATOM 894 N N . GLU A 1 114 ? 13.934 1.506 -8.861 1.00 86.19 114 GLU A N 1
ATOM 895 C CA . GLU A 1 114 ? 14.347 1.704 -10.241 1.00 86.19 114 GLU A CA 1
ATOM 896 C C . GLU A 1 114 ? 15.756 2.264 -10.353 1.00 86.19 114 GLU A C 1
ATOM 898 O O . GLU A 1 114 ? 16.534 1.779 -11.171 1.00 86.19 114 GLU A O 1
ATOM 903 N N . TRP A 1 115 ? 16.111 3.242 -9.515 1.00 84.00 115 TRP A N 1
ATOM 904 C CA . TRP A 1 115 ? 17.456 3.811 -9.550 1.00 84.00 115 TRP A CA 1
ATOM 905 C C . TRP A 1 115 ? 18.463 2.876 -8.885 1.00 84.00 115 TRP A C 1
ATOM 907 O O . TRP A 1 115 ? 19.462 2.515 -9.498 1.00 84.00 115 TRP A O 1
ATOM 917 N N . GLN A 1 116 ? 18.210 2.472 -7.636 1.00 88.00 116 GLN A N 1
ATOM 918 C CA . GLN A 1 116 ? 19.211 1.744 -6.854 1.00 88.00 116 GLN A CA 1
ATOM 919 C C . GLN A 1 116 ? 19.220 0.235 -7.131 1.00 88.00 116 GLN A C 1
ATOM 921 O O . GLN A 1 116 ? 20.288 -0.374 -7.163 1.00 88.00 116 GLN A O 1
ATOM 926 N N . LEU A 1 117 ? 18.049 -0.389 -7.299 1.00 86.19 117 LEU A N 1
ATOM 927 C CA . LEU A 1 117 ? 17.942 -1.840 -7.508 1.00 86.19 117 LEU A CA 1
ATOM 928 C C . LEU A 1 117 ? 17.798 -2.239 -8.984 1.00 86.19 117 LEU A C 1
ATOM 930 O O . LEU A 1 117 ? 17.932 -3.426 -9.293 1.00 86.19 117 LEU A O 1
ATOM 934 N N . SER A 1 118 ? 17.499 -1.288 -9.877 1.00 81.62 118 SER A N 1
ATOM 935 C CA . SER A 1 118 ? 17.188 -1.528 -11.296 1.00 81.62 118 SER A CA 1
ATOM 936 C C . SER A 1 118 ? 16.179 -2.671 -11.504 1.00 81.62 118 SER A C 1
ATOM 938 O O . SER A 1 118 ? 16.304 -3.489 -12.420 1.00 81.62 118 SER A O 1
ATOM 940 N N . LYS A 1 119 ? 15.185 -2.771 -10.612 1.00 82.56 119 LYS A N 1
ATOM 941 C CA . LYS A 1 119 ? 14.112 -3.770 -10.663 1.00 82.56 119 LYS A CA 1
ATOM 942 C C . LYS A 1 119 ? 12.803 -3.128 -11.098 1.00 82.56 119 LYS A C 1
ATOM 944 O O . LYS A 1 119 ? 12.390 -2.107 -10.560 1.00 82.56 119 LYS A O 1
ATOM 949 N N . TYR A 1 120 ? 12.127 -3.794 -12.030 1.00 78.44 120 TYR A N 1
ATOM 950 C CA . TYR A 1 120 ? 10.828 -3.366 -12.533 1.00 78.44 120 TYR A CA 1
ATOM 951 C C . TYR A 1 120 ? 9.706 -3.740 -11.564 1.00 78.44 120 TYR A C 1
ATOM 953 O O . TYR A 1 120 ? 9.549 -4.904 -11.190 1.00 78.44 120 TYR A O 1
ATOM 961 N N . LEU A 1 121 ? 8.917 -2.737 -11.184 1.00 86.31 121 LEU A N 1
ATOM 962 C CA . LEU A 1 121 ? 7.659 -2.897 -10.462 1.00 86.31 121 LEU A CA 1
ATOM 963 C C . LEU A 1 121 ? 6.487 -2.991 -11.453 1.00 86.31 121 LEU A C 1
ATOM 965 O O . LEU A 1 121 ? 6.582 -2.449 -12.554 1.00 86.31 121 LEU A O 1
ATOM 969 N N . PRO A 1 122 ? 5.365 -3.630 -11.078 1.00 89.12 122 PRO A N 1
ATOM 970 C CA . PRO A 1 122 ? 4.151 -3.623 -11.888 1.00 89.12 122 PRO A CA 1
ATOM 971 C C . PRO A 1 122 ? 3.678 -2.193 -12.178 1.00 89.12 122 PRO A C 1
ATOM 973 O O . PRO A 1 122 ? 3.416 -1.426 -11.242 1.00 89.12 122 PRO A O 1
ATOM 976 N N . LYS A 1 123 ? 3.555 -1.856 -13.468 1.00 84.31 123 LYS A N 1
ATOM 977 C CA . LYS A 1 123 ? 3.159 -0.524 -13.964 1.00 84.31 123 LYS A CA 1
ATOM 978 C C . LYS A 1 123 ? 1.674 -0.415 -14.339 1.00 84.31 123 LYS A C 1
ATOM 980 O O . LYS A 1 123 ? 1.201 0.686 -14.587 1.00 84.31 123 LYS A O 1
ATOM 985 N N . GLY A 1 124 ? 0.920 -1.511 -14.243 1.00 90.31 124 GLY A N 1
ATOM 986 C CA . GLY A 1 124 ? -0.528 -1.531 -14.463 1.00 90.31 124 GLY A CA 1
ATOM 987 C C . GLY A 1 124 ? -0.888 -1.706 -15.936 1.00 90.31 124 GLY A C 1
ATOM 988 O O . GLY A 1 124 ? -0.236 -2.462 -16.647 1.00 90.31 124 GLY A O 1
ATOM 989 N N . LEU A 1 125 ? -1.952 -1.034 -16.375 1.00 90.25 125 LEU A N 1
ATOM 990 C CA . LEU A 1 125 ? -2.427 -1.063 -17.757 1.00 90.25 125 LEU A CA 1
ATOM 991 C C . LEU A 1 125 ? -1.434 -0.391 -18.726 1.00 90.25 125 LEU A C 1
ATOM 993 O O . LEU A 1 125 ? -0.686 0.497 -18.304 1.00 90.25 125 LEU A O 1
ATOM 997 N N . PRO A 1 126 ? -1.505 -0.710 -20.037 1.00 88.06 126 PRO A N 1
ATOM 998 C CA . PRO A 1 126 ? -0.560 -0.212 -21.041 1.00 88.06 126 PRO A CA 1
ATOM 999 C C . PRO A 1 126 ? -0.399 1.311 -21.052 1.00 88.06 126 PRO A C 1
ATOM 1001 O O . PRO A 1 126 ? 0.706 1.813 -21.183 1.00 88.06 126 PRO A O 1
ATOM 1004 N N . ILE A 1 127 ? -1.478 2.063 -20.810 1.00 86.88 127 ILE A N 1
ATOM 1005 C CA . ILE A 1 127 ? -1.425 3.532 -20.797 1.00 86.88 127 ILE A CA 1
ATOM 1006 C C . ILE A 1 127 ? -0.519 4.097 -19.692 1.00 86.88 127 ILE A C 1
ATOM 1008 O O . ILE A 1 127 ? 0.126 5.127 -19.877 1.00 86.88 127 ILE A O 1
ATOM 1012 N N . PHE A 1 128 ? -0.468 3.431 -18.535 1.00 85.06 128 PHE A N 1
ATOM 1013 C CA . PHE A 1 128 ? 0.412 3.816 -17.435 1.00 85.06 128 PHE A CA 1
ATOM 1014 C C . PHE A 1 128 ? 1.828 3.312 -17.693 1.00 85.06 128 PHE A C 1
ATOM 1016 O O . PHE A 1 128 ? 2.792 4.036 -17.449 1.00 85.06 128 PHE A O 1
ATOM 1023 N N . GLU A 1 129 ? 1.951 2.099 -18.230 1.00 85.25 129 GLU A N 1
ATOM 1024 C CA . GLU A 1 129 ? 3.230 1.510 -18.606 1.00 85.25 129 GLU A CA 1
ATOM 1025 C C . GLU A 1 129 ? 3.977 2.368 -19.631 1.00 85.25 129 GLU A C 1
ATOM 1027 O O . GLU A 1 129 ? 5.125 2.726 -19.376 1.00 85.25 129 GLU A O 1
ATOM 1032 N N . ASP A 1 130 ? 3.314 2.797 -20.705 1.00 87.12 130 ASP A N 1
ATOM 1033 C CA . ASP A 1 130 ? 3.885 3.657 -21.747 1.00 87.12 130 ASP A CA 1
ATOM 1034 C C . ASP A 1 130 ? 4.403 4.985 -21.175 1.00 87.12 130 ASP A C 1
ATOM 1036 O O . ASP A 1 130 ? 5.503 5.437 -21.508 1.00 87.12 130 ASP A O 1
ATOM 1040 N N . GLY A 1 131 ? 3.648 5.592 -20.253 1.00 84.25 131 GLY A N 1
ATOM 1041 C CA . GLY A 1 131 ? 4.067 6.812 -19.562 1.00 84.25 131 GLY A CA 1
ATOM 1042 C C . GLY A 1 131 ? 5.334 6.604 -18.729 1.00 84.25 131 GLY A C 1
ATOM 1043 O O . GLY A 1 131 ? 6.261 7.412 -18.782 1.00 84.25 131 GLY A O 1
ATOM 1044 N N . PHE A 1 132 ? 5.416 5.495 -17.996 1.00 83.88 132 PHE A N 1
ATOM 1045 C CA . PHE A 1 132 ? 6.614 5.147 -17.231 1.00 83.88 132 PHE A CA 1
ATOM 1046 C C . PHE A 1 132 ? 7.796 4.754 -18.123 1.00 83.88 132 PHE A C 1
ATOM 1048 O O . PHE A 1 132 ? 8.936 5.045 -17.772 1.00 83.88 132 PHE A O 1
ATOM 1055 N N . LEU A 1 133 ? 7.559 4.104 -19.262 1.00 85.69 133 LEU A N 1
ATOM 1056 C CA . LEU A 1 133 ? 8.607 3.768 -20.227 1.00 85.69 133 LEU A CA 1
ATOM 1057 C C . LEU A 1 133 ? 9.233 5.023 -20.829 1.00 85.69 133 LEU A C 1
ATOM 1059 O O . LEU A 1 133 ? 10.445 5.063 -21.024 1.00 85.69 133 LEU A O 1
ATOM 1063 N N . TRP A 1 134 ? 8.440 6.068 -21.068 1.00 86.00 134 TRP A N 1
ATOM 1064 C CA . TRP A 1 134 ? 8.971 7.356 -21.500 1.00 86.00 134 TRP A CA 1
ATOM 1065 C C . TRP A 1 134 ? 9.917 7.968 -20.453 1.00 86.00 134 TRP A C 1
ATOM 1067 O O . TRP A 1 134 ? 11.022 8.392 -20.799 1.00 86.00 134 TRP A O 1
ATOM 1077 N N . ILE A 1 135 ? 9.524 7.954 -19.172 1.00 84.25 135 ILE A N 1
ATOM 1078 C CA . ILE A 1 135 ? 10.359 8.446 -18.060 1.00 84.25 135 ILE A CA 1
ATOM 1079 C C . ILE A 1 135 ? 11.648 7.623 -17.945 1.00 84.25 135 ILE A C 1
ATOM 1081 O O . ILE A 1 135 ? 12.737 8.186 -17.820 1.00 84.25 135 ILE A O 1
ATOM 1085 N N . ASP A 1 136 ? 11.535 6.297 -18.018 1.00 83.44 136 ASP A N 1
ATOM 1086 C CA . ASP A 1 136 ? 12.681 5.395 -17.948 1.00 83.44 136 ASP A CA 1
ATOM 1087 C C . ASP A 1 136 ? 13.646 5.629 -19.103 1.00 83.44 136 ASP A C 1
ATOM 1089 O O . ASP A 1 136 ? 14.851 5.727 -18.881 1.00 83.44 136 ASP A O 1
ATOM 1093 N N . ASN A 1 137 ? 13.131 5.756 -20.325 1.00 86.81 137 ASN A N 1
ATOM 1094 C CA . ASN A 1 137 ? 13.950 5.989 -21.506 1.00 86.81 137 ASN A CA 1
ATOM 1095 C C . ASN A 1 137 ? 14.678 7.337 -21.417 1.00 86.81 137 ASN A C 1
ATOM 1097 O O . ASN A 1 137 ? 15.864 7.428 -21.728 1.00 86.81 137 ASN A O 1
ATOM 1101 N N . PHE A 1 138 ? 14.003 8.373 -20.910 1.00 86.31 138 PHE A N 1
ATOM 1102 C CA . PHE A 1 138 ? 14.637 9.656 -20.622 1.00 86.31 138 PHE A CA 1
ATOM 1103 C C . PHE A 1 138 ? 15.774 9.508 -19.597 1.00 86.31 138 PHE A C 1
ATOM 1105 O O . PHE A 1 138 ? 16.884 9.983 -19.834 1.00 86.31 138 PHE A O 1
ATOM 1112 N N . ARG A 1 139 ? 15.537 8.802 -18.484 1.00 83.19 139 ARG A N 1
ATOM 1113 C CA . ARG A 1 139 ? 16.568 8.548 -17.463 1.00 83.19 139 ARG A CA 1
ATOM 1114 C C . ARG A 1 139 ? 17.773 7.811 -18.050 1.00 83.19 139 ARG A C 1
ATOM 1116 O O . ARG A 1 139 ? 18.898 8.244 -17.832 1.00 83.19 139 ARG A O 1
ATOM 1123 N N . TRP A 1 140 ? 17.544 6.741 -18.807 1.00 79.94 140 TRP A N 1
ATOM 1124 C CA . TRP A 1 140 ? 18.608 5.946 -19.426 1.00 79.94 140 TRP A CA 1
ATOM 1125 C C . TRP A 1 140 ? 19.383 6.693 -20.513 1.00 79.94 140 TRP A C 1
ATOM 1127 O O . TRP A 1 140 ? 20.556 6.411 -20.702 1.00 79.94 140 TRP A O 1
ATOM 1137 N N . THR A 1 141 ? 18.746 7.622 -21.229 1.00 84.44 141 THR A N 1
ATOM 1138 C CA . THR A 1 141 ? 19.391 8.349 -22.335 1.00 84.44 141 THR A CA 1
ATOM 1139 C C . THR A 1 141 ? 20.199 9.559 -21.858 1.00 84.44 141 THR A C 1
ATOM 1141 O O . THR A 1 141 ? 21.178 9.926 -22.503 1.00 84.44 141 THR A O 1
ATOM 1144 N N . TYR A 1 142 ? 19.778 10.218 -20.770 1.00 83.12 142 TYR A N 1
ATOM 1145 C CA . TYR A 1 142 ? 20.336 11.515 -20.361 1.00 83.12 142 TYR A CA 1
ATOM 1146 C C . TYR A 1 142 ? 21.003 11.534 -18.979 1.00 83.12 142 TYR A C 1
ATOM 1148 O O . TYR A 1 142 ? 21.762 12.463 -18.707 1.00 83.12 142 TYR A O 1
ATOM 1156 N N . LEU A 1 143 ? 20.701 10.582 -18.088 1.00 78.56 143 LEU A N 1
ATOM 1157 C CA . LEU A 1 143 ? 21.197 10.579 -16.700 1.00 78.56 143 LEU A CA 1
ATOM 1158 C C . LEU A 1 143 ? 22.174 9.432 -16.390 1.00 78.56 143 LEU A C 1
ATOM 1160 O O . LEU A 1 143 ? 22.790 9.460 -15.323 1.00 78.56 143 LEU A O 1
ATOM 1164 N N . MET A 1 144 ? 22.315 8.453 -17.287 1.00 70.88 144 MET A N 1
ATOM 1165 C CA . MET A 1 144 ? 23.284 7.348 -17.220 1.00 70.88 144 MET A CA 1
ATOM 1166 C C . MET A 1 144 ? 24.147 7.336 -18.477 1.00 70.88 144 MET A C 1
ATOM 1168 O O . MET A 1 144 ? 25.350 7.027 -18.336 1.00 70.88 144 MET A O 1
#

Sequence (144 aa):
MGWVPGRGPGSGVWPFWLSLGMALTSVWTVVRWFRKTTSESRNETPYIDPDHLPLVAVSFIGLTVMVVLVSFVGTYISIALFLGFYMRVIGKHSWGLTTATVIGMVLMVYFLFEWQLSKYLPKGLPIFEDGFLWIDNFRWTYLM